Protein AF-A0A068U0G3-F1 (afdb_monomer)

Sequence (121 aa):
MDTRLLFLISCFIARLSFSLSASGELNSFESVPDLEKSMYTIVDGYPCVRLLNLSGEIGCSNPGHGKVAAPVVKFKNVNQLVEPSAILVSLDELDSLLARHVFDDSIYPFQKNNRVTLPFD

Radius of gyration: 26.25 Å; Cα contacts (8 Å, |Δi|>4): 48; chains: 1; bounding box: 49×40×80 Å

Secondary structure (DSSP, 8-state):
--HHHHHHHHHHHHHHHHHHTT--------SHHHHHHHH-----------EEETTEEES---STTSPP---EEEGGGGGG--S--EEE--GGGHHHHHHHHTT-TTS----S-S----S--

InterPro domains:
  IPR008710 Nicastrin [PTHR21092] (14-97)
  IPR041084 Nicastrin, small lobe [PF18266] (47-97)

Structure (mmCIF, N/CA/C/O backbone):
data_AF-A0A068U0G3-F1
#
_entry.id   AF-A0A068U0G3-F1
#
loop_
_atom_site.group_PDB
_atom_site.id
_atom_site.type_symbol
_atom_site.label_atom_id
_atom_site.label_alt_id
_atom_site.label_comp_id
_atom_site.label_asym_id
_atom_site.label_entity_id
_atom_site.label_seq_id
_atom_site.pdbx_PDB_ins_code
_atom_site.Cartn_x
_atom_site.Cartn_y
_atom_site.Cartn_z
_atom_site.occupancy
_atom_site.B_iso_or_equiv
_atom_site.auth_seq_id
_atom_site.auth_comp_id
_atom_site.auth_asym_id
_atom_site.auth_atom_id
_atom_site.pdbx_PDB_model_num
ATOM 1 N N . MET A 1 1 ? -24.474 22.869 53.132 1.00 57.50 1 MET A N 1
ATOM 2 C CA . MET A 1 1 ? -23.824 22.325 51.920 1.00 57.50 1 MET A CA 1
ATOM 3 C C . MET A 1 1 ? -23.296 23.493 51.118 1.00 57.50 1 MET A C 1
ATOM 5 O O . MET A 1 1 ? -24.087 24.330 50.702 1.00 57.50 1 MET A O 1
ATOM 9 N N . ASP A 1 2 ? -21.975 23.596 50.987 1.00 82.44 2 ASP A N 1
ATOM 10 C CA . ASP A 1 2 ? -21.318 24.748 50.371 1.00 82.44 2 ASP A CA 1
ATOM 11 C C . ASP A 1 2 ? -21.609 24.820 48.869 1.00 82.44 2 ASP A C 1
ATOM 13 O O . ASP A 1 2 ? -21.423 23.851 48.133 1.00 82.44 2 ASP A O 1
ATOM 17 N N . THR A 1 3 ? -22.030 25.987 48.386 1.00 79.94 3 THR A N 1
ATOM 18 C CA . THR A 1 3 ? -22.330 26.246 46.964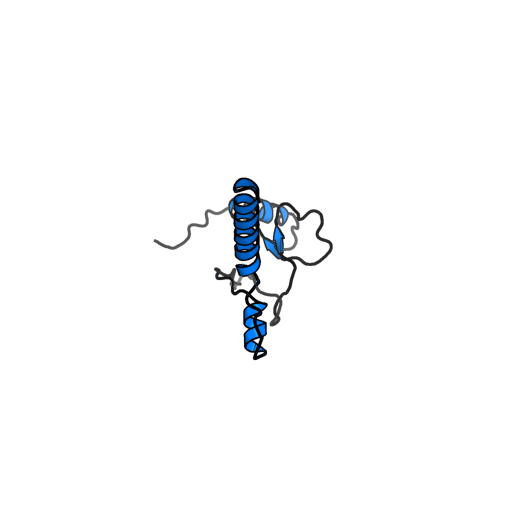 1.00 79.94 3 THR A CA 1
ATOM 19 C C . THR A 1 3 ? -21.149 25.943 46.039 1.00 79.94 3 THR A C 1
ATOM 21 O O . THR A 1 3 ? -21.341 25.539 44.894 1.00 79.94 3 THR A O 1
ATOM 24 N N . ARG A 1 4 ? -19.917 26.053 46.551 1.00 82.81 4 ARG A N 1
ATOM 25 C CA . ARG A 1 4 ? -18.689 25.664 45.841 1.00 82.81 4 ARG A CA 1
ATOM 26 C C . ARG A 1 4 ? -18.598 24.157 45.602 1.00 82.81 4 ARG A C 1
ATOM 28 O O . ARG A 1 4 ? -18.184 23.741 44.525 1.00 82.81 4 ARG A O 1
ATOM 35 N N . LEU A 1 5 ? -19.020 23.347 46.574 1.00 83.62 5 LEU A N 1
ATOM 36 C CA . LEU A 1 5 ? -19.030 21.891 46.452 1.00 83.62 5 LEU A CA 1
ATOM 37 C C . LEU A 1 5 ? -20.066 21.444 45.410 1.00 83.62 5 LEU A C 1
ATOM 39 O O . LEU A 1 5 ? -19.767 20.602 44.569 1.00 83.62 5 LEU A O 1
ATOM 43 N N . LEU A 1 6 ? -21.248 22.070 45.409 1.00 84.12 6 LEU A N 1
ATOM 44 C CA . LEU A 1 6 ? -22.298 21.800 44.418 1.00 84.12 6 LEU A CA 1
ATOM 45 C C . LEU A 1 6 ? -21.846 22.127 42.986 1.00 84.12 6 LEU A C 1
ATOM 47 O O . LEU A 1 6 ? -22.118 21.357 42.065 1.00 84.12 6 LEU A O 1
ATOM 51 N N . PHE A 1 7 ? -21.110 23.226 42.797 1.00 85.44 7 PHE A N 1
ATOM 52 C CA . PHE A 1 7 ? -20.588 23.612 41.485 1.00 85.44 7 PHE A CA 1
ATOM 53 C C . PHE A 1 7 ? -19.540 22.619 40.958 1.00 85.44 7 PHE A C 1
ATOM 55 O O . PHE A 1 7 ? -19.584 22.227 39.794 1.00 85.44 7 PHE A O 1
ATOM 62 N N . LEU A 1 8 ? -18.635 22.150 41.825 1.00 86.31 8 LEU A N 1
ATOM 63 C CA . LEU A 1 8 ? -17.623 21.156 41.455 1.00 86.31 8 LEU A CA 1
ATOM 64 C C . LEU A 1 8 ? -18.245 19.808 41.076 1.00 86.31 8 LEU A C 1
ATOM 66 O O . LEU A 1 8 ? -17.841 19.219 40.076 1.00 86.31 8 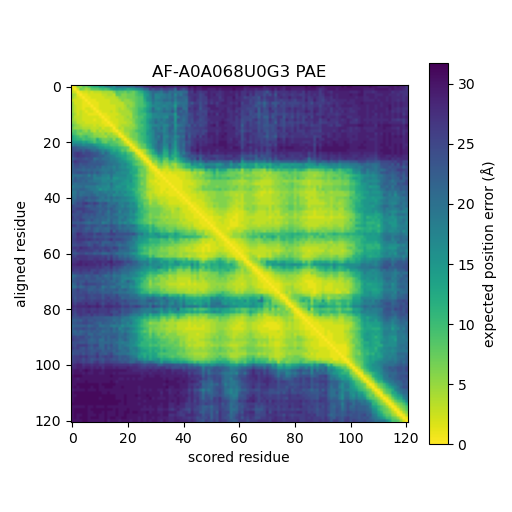LEU A O 1
ATOM 70 N N . ILE A 1 9 ? -19.254 19.353 41.826 1.00 87.94 9 ILE A N 1
ATOM 71 C CA . ILE A 1 9 ? -19.977 18.107 41.533 1.00 87.94 9 ILE A CA 1
ATOM 72 C C . ILE A 1 9 ? -20.697 18.209 40.182 1.00 87.94 9 ILE A C 1
ATOM 74 O O . ILE A 1 9 ? -20.586 17.300 39.363 1.00 87.94 9 ILE A O 1
ATOM 78 N N . SER A 1 10 ? -21.366 19.334 39.909 1.00 84.06 10 SER A N 1
ATOM 79 C CA . SER A 1 10 ? -22.040 19.578 38.626 1.00 84.06 10 SER A CA 1
ATOM 80 C C . SER A 1 10 ? -21.066 19.522 37.440 1.00 84.06 10 SER A C 1
ATOM 82 O O . SER A 1 10 ? -21.309 18.811 36.464 1.00 84.06 10 SER A O 1
ATOM 84 N N . CYS A 1 11 ? -19.907 20.181 37.555 1.00 83.19 11 CYS A N 1
ATOM 85 C CA . CYS A 1 11 ? -18.858 20.116 36.536 1.00 83.19 11 CYS A CA 1
ATOM 86 C C . CYS A 1 11 ? -18.335 18.689 36.334 1.00 83.19 11 CYS A C 1
ATOM 88 O O . CYS A 1 11 ? -18.123 18.266 35.198 1.00 83.19 11 CYS A O 1
ATOM 90 N N . PHE A 1 12 ? -18.142 17.932 37.415 1.00 82.25 12 PHE A N 1
ATOM 91 C CA . PHE A 1 12 ? -17.652 16.557 37.338 1.00 82.25 12 PHE A CA 1
ATOM 92 C C . PHE A 1 12 ? -18.654 15.637 36.626 1.00 82.25 12 PHE A C 1
ATOM 94 O O . PHE A 1 12 ? -18.268 14.872 35.745 1.00 82.25 12 PHE A O 1
ATOM 101 N N . ILE A 1 13 ? -19.949 15.774 36.932 1.00 83.88 13 ILE A N 1
ATOM 102 C CA . ILE A 1 13 ? -21.031 15.018 36.285 1.00 83.88 13 ILE A CA 1
ATOM 103 C C . ILE A 1 13 ? -21.139 15.383 34.802 1.00 83.88 13 ILE A C 1
ATOM 105 O O . ILE A 1 13 ? -21.260 14.490 33.965 1.00 83.88 13 ILE A O 1
ATOM 109 N N . ALA A 1 14 ? -21.042 16.665 34.445 1.00 80.06 14 ALA A N 1
ATOM 110 C CA . ALA A 1 14 ? -21.095 17.101 33.050 1.00 80.06 14 ALA A CA 1
ATOM 111 C C . ALA A 1 14 ? -19.919 16.546 32.226 1.00 80.06 14 ALA A C 1
ATOM 113 O O . ALA A 1 14 ? -20.102 16.087 31.099 1.00 80.06 14 ALA A O 1
ATOM 114 N N . ARG A 1 15 ? -18.711 16.520 32.805 1.00 78.12 15 ARG A N 1
ATOM 115 C CA . ARG A 1 15 ? -17.509 15.952 32.168 1.00 78.12 15 ARG A CA 1
ATOM 116 C C . ARG A 1 15 ? -17.597 14.434 32.026 1.00 78.12 15 ARG A C 1
ATOM 118 O O . ARG A 1 15 ? -17.182 13.900 30.997 1.00 78.12 15 ARG A O 1
ATOM 125 N N . LEU A 1 16 ? -18.166 13.757 33.022 1.00 71.44 16 LEU A N 1
ATOM 126 C CA . LEU A 1 16 ? -18.395 12.315 32.979 1.00 71.44 16 LEU A CA 1
ATOM 127 C C . LEU A 1 16 ? -19.453 11.952 31.928 1.00 71.44 16 LEU A C 1
ATOM 129 O O . LEU A 1 16 ? -19.248 11.025 31.155 1.00 71.44 16 LEU A O 1
ATOM 133 N N . SER A 1 17 ? -20.527 12.738 31.836 1.00 69.06 17 SER A N 1
ATOM 134 C CA . SER A 1 17 ? -21.611 12.551 30.862 1.00 69.06 17 SER A CA 1
ATOM 135 C C . SER A 1 17 ? -21.123 12.757 29.426 1.00 69.06 17 SER A C 1
ATOM 137 O O . SER A 1 17 ? -21.410 11.942 28.558 1.00 69.06 17 SER A O 1
ATOM 139 N N . PHE A 1 18 ? -20.310 13.792 29.183 1.00 62.53 18 PHE A N 1
ATOM 140 C CA . PHE A 1 18 ? -19.707 14.034 27.869 1.00 62.53 18 PHE A CA 1
ATOM 141 C C . PHE A 1 18 ? -18.725 12.926 27.459 1.00 62.53 18 PHE A C 1
ATOM 143 O O . PHE A 1 18 ? -18.689 12.528 26.299 1.00 62.53 18 PHE A O 1
ATOM 150 N N . SER A 1 19 ? -17.964 12.386 28.417 1.00 62.50 19 SER A N 1
ATOM 151 C CA . SER A 1 19 ? -17.047 11.266 28.162 1.00 62.50 19 SER A CA 1
ATOM 152 C C . SER A 1 19 ? -17.794 9.951 27.907 1.00 62.50 19 SER A C 1
ATOM 154 O O . SER A 1 19 ? -17.308 9.113 27.155 1.00 62.50 19 SER A O 1
ATOM 156 N N . LEU A 1 20 ? -18.983 9.776 28.498 1.00 57.12 20 LEU A N 1
ATOM 157 C CA . LEU A 1 20 ? -19.812 8.581 28.328 1.00 57.12 20 LEU A CA 1
ATOM 158 C C . LEU A 1 20 ? -20.699 8.639 27.073 1.00 57.12 20 LEU A C 1
ATOM 160 O O . LEU A 1 20 ? -21.016 7.598 26.514 1.00 57.12 20 LEU A O 1
ATOM 164 N N . SER A 1 21 ? -21.049 9.828 26.571 1.00 55.91 21 SER A N 1
ATOM 165 C CA . SER A 1 21 ? -21.707 9.986 25.261 1.00 55.91 21 SER A CA 1
ATOM 166 C C . SER A 1 21 ? -20.800 9.635 24.077 1.00 55.91 21 SER A C 1
ATOM 168 O O . SER A 1 21 ? -21.304 9.400 22.986 1.00 55.91 21 SER A O 1
ATOM 170 N N . ALA A 1 22 ? -19.486 9.536 24.293 1.00 53.56 22 ALA A N 1
ATOM 171 C CA . ALA A 1 22 ? -18.543 8.926 23.354 1.00 53.56 22 ALA A CA 1
ATOM 172 C C . ALA A 1 22 ? -18.440 7.393 23.533 1.00 53.56 22 ALA A C 1
ATOM 174 O O . ALA A 1 22 ? -17.478 6.774 23.078 1.00 53.56 22 ALA A O 1
ATOM 175 N N . SER A 1 23 ? -19.406 6.770 24.220 1.00 52.19 23 SER A N 1
ATOM 176 C CA . SER A 1 23 ? -19.591 5.320 24.226 1.00 52.19 23 SER A CA 1
ATOM 177 C C . SER A 1 23 ? -20.004 4.898 22.824 1.00 52.19 23 SER A C 1
ATOM 179 O O . SER A 1 23 ? -21.115 5.192 22.389 1.00 52.19 23 SER A O 1
ATOM 181 N N . GLY A 1 24 ? -19.062 4.251 22.142 1.00 52.84 24 GLY A N 1
ATOM 182 C CA . GLY A 1 24 ? -19.128 3.850 20.748 1.00 52.84 24 GLY A CA 1
ATOM 183 C C . GLY A 1 24 ? -20.461 3.249 20.335 1.00 52.84 24 GLY A C 1
ATOM 184 O O . GLY A 1 24 ? -21.106 2.518 21.088 1.00 52.84 24 GLY A O 1
ATOM 185 N N . GLU A 1 25 ? -20.830 3.557 19.098 1.00 55.41 25 GLU A N 1
ATOM 186 C CA . GLU A 1 25 ? -21.832 2.823 18.350 1.00 55.41 25 GLU A CA 1
ATOM 187 C C . GLU A 1 25 ? -21.483 1.336 18.454 1.00 55.41 25 GLU A C 1
ATOM 189 O O . GLU A 1 25 ? -20.496 0.858 17.888 1.00 55.41 25 GLU A O 1
ATOM 194 N N . LEU A 1 26 ? -22.228 0.618 19.297 1.00 57.81 26 LEU A N 1
ATOM 195 C CA . LEU A 1 26 ? -22.192 -0.831 19.334 1.00 57.81 26 LEU A CA 1
ATOM 196 C C . LEU A 1 26 ? -22.804 -1.257 18.008 1.00 57.81 26 LEU A C 1
ATOM 198 O O . LEU A 1 26 ? -24.019 -1.416 17.909 1.00 57.81 26 LEU A O 1
ATOM 202 N N . ASN A 1 27 ? -21.963 -1.347 16.979 1.00 62.69 27 ASN A N 1
ATOM 203 C CA . ASN A 1 27 ? -22.333 -1.856 15.673 1.00 62.69 27 ASN A CA 1
ATOM 204 C C . ASN A 1 27 ? -22.784 -3.304 15.880 1.00 62.69 27 ASN A C 1
ATOM 206 O O . ASN A 1 27 ? -21.982 -4.235 15.893 1.00 62.69 27 ASN A O 1
ATOM 210 N N . SER A 1 28 ? -24.077 -3.480 16.136 1.00 68.56 28 SER A N 1
ATOM 211 C CA . SER A 1 28 ? -24.748 -4.763 16.057 1.00 68.56 28 SER A CA 1
ATOM 212 C C . SER A 1 28 ? -24.626 -5.201 14.606 1.00 68.56 28 SER A C 1
ATOM 214 O O . SER A 1 28 ? -25.361 -4.716 13.750 1.00 68.56 28 SER A O 1
ATOM 216 N N . PHE A 1 29 ? -23.653 -6.060 14.314 1.00 80.75 29 PHE A N 1
ATOM 217 C CA . PHE A 1 29 ? -23.504 -6.630 12.984 1.00 80.75 29 PHE A CA 1
ATOM 218 C C . PHE A 1 29 ? -24.681 -7.571 12.737 1.00 80.75 29 PHE A C 1
ATOM 220 O O . PHE A 1 29 ? -24.739 -8.667 13.292 1.00 80.75 29 PHE A O 1
ATOM 227 N N . GLU A 1 30 ? -25.645 -7.115 11.943 1.00 84.94 30 GLU A N 1
ATOM 228 C CA . GLU A 1 30 ? -26.841 -7.885 11.596 1.00 84.94 30 GLU A CA 1
ATOM 229 C C . GLU A 1 30 ? -26.523 -8.944 10.528 1.00 84.94 30 GLU A C 1
ATOM 231 O O . GLU A 1 30 ? -27.186 -9.979 10.442 1.00 84.94 30 GLU A O 1
ATOM 236 N N . SER A 1 31 ? -25.459 -8.727 9.747 1.00 88.62 31 SER A N 1
ATOM 237 C CA . SER A 1 31 ? -25.053 -9.617 8.668 1.00 88.62 31 SER A CA 1
ATOM 238 C C . SER A 1 31 ? -23.532 -9.662 8.440 1.00 88.62 31 SER A C 1
ATOM 240 O O . SER A 1 31 ? -22.773 -8.795 8.878 1.00 88.62 31 SER A O 1
ATOM 242 N N . VAL A 1 32 ? -23.067 -10.690 7.718 1.00 92.88 32 VAL A N 1
ATOM 243 C CA . VAL A 1 32 ? -21.658 -10.811 7.287 1.00 92.88 32 VAL A CA 1
ATOM 244 C C . VAL A 1 32 ? -21.208 -9.621 6.416 1.00 92.88 32 VAL A C 1
ATOM 246 O O . VAL A 1 32 ? -20.109 -9.122 6.655 1.00 92.88 32 VAL A O 1
ATOM 249 N N . PRO A 1 33 ? -22.019 -9.112 5.464 1.00 89.69 33 PRO A N 1
ATOM 250 C CA . PRO A 1 33 ? -21.705 -7.876 4.745 1.00 89.69 33 PRO A CA 1
ATOM 251 C C . PRO A 1 33 ? -21.450 -6.660 5.647 1.00 89.69 33 PRO A C 1
ATOM 253 O O . PRO A 1 33 ? -20.541 -5.876 5.371 1.00 89.69 33 PRO A O 1
ATOM 256 N N . ASP A 1 34 ? -22.202 -6.510 6.742 1.00 90.44 34 ASP A N 1
ATOM 257 C CA . ASP A 1 34 ? -22.006 -5.390 7.675 1.00 90.44 34 ASP A CA 1
ATOM 258 C C . ASP A 1 34 ? -20.671 -5.510 8.416 1.00 90.44 34 ASP A C 1
ATOM 260 O O . ASP A 1 34 ? -19.958 -4.521 8.607 1.00 90.44 34 ASP A O 1
ATOM 264 N N . LEU A 1 35 ? -20.288 -6.741 8.769 1.00 90.81 35 LEU A N 1
ATOM 265 C CA . LEU A 1 35 ? -18.982 -7.024 9.349 1.00 90.81 35 LEU A CA 1
ATOM 266 C C . LEU A 1 35 ? -17.851 -6.736 8.350 1.00 90.81 35 LEU A C 1
ATOM 268 O O . LEU A 1 35 ? -16.883 -6.071 8.718 1.00 90.81 35 LEU A O 1
ATOM 272 N N . GLU A 1 36 ? -17.969 -7.173 7.091 1.00 90.56 36 GLU A N 1
ATOM 273 C CA . GLU A 1 36 ? -16.965 -6.910 6.046 1.00 90.56 36 GLU A CA 1
ATOM 274 C C . GLU A 1 36 ? -16.735 -5.406 5.869 1.00 90.56 36 GLU A C 1
ATOM 276 O O . GLU A 1 36 ? -15.592 -4.943 5.877 1.00 90.56 36 GLU A O 1
ATOM 281 N N . LYS A 1 37 ? -17.820 -4.630 5.811 1.00 89.19 37 LYS A N 1
ATOM 282 C CA . LYS A 1 37 ? -17.767 -3.171 5.693 1.00 89.19 37 LYS A CA 1
ATOM 283 C C . LYS A 1 37 ? -17.101 -2.490 6.893 1.00 89.19 37 LYS A C 1
ATOM 285 O O . LYS A 1 37 ? -16.537 -1.412 6.739 1.00 89.19 37 LYS A O 1
ATOM 290 N N . SER A 1 38 ? -17.165 -3.094 8.079 1.00 90.62 38 SER A N 1
ATOM 291 C CA . SER A 1 38 ? -16.493 -2.567 9.273 1.00 90.62 38 SER A CA 1
ATOM 292 C C . SER A 1 38 ? -15.013 -2.954 9.361 1.00 90.62 38 SER A C 1
ATOM 294 O O . SER A 1 38 ? -14.217 -2.198 9.914 1.00 90.62 38 SER A O 1
ATOM 296 N N . MET A 1 39 ? -14.637 -4.118 8.818 1.00 91.56 39 MET A N 1
ATOM 297 C CA . MET A 1 39 ? -13.263 -4.626 8.870 1.00 91.56 39 MET A CA 1
ATOM 298 C C . MET A 1 39 ? -12.365 -4.042 7.780 1.00 91.56 39 MET A C 1
ATOM 300 O O . MET A 1 39 ? -11.159 -3.909 7.993 1.00 91.56 39 MET A O 1
ATOM 304 N N . TYR A 1 40 ? -12.924 -3.711 6.615 1.00 90.81 40 TYR A N 1
ATOM 305 C CA . TYR A 1 40 ? -12.153 -3.243 5.470 1.00 90.81 40 TYR A CA 1
ATOM 306 C C . TYR A 1 40 ? -12.512 -1.812 5.103 1.00 90.81 40 TYR A C 1
ATOM 308 O O . TYR A 1 40 ? -13.678 -1.452 4.974 1.00 90.81 40 TYR A O 1
ATOM 316 N N . THR A 1 41 ? -11.479 -1.010 4.861 1.00 90.81 41 THR A N 1
ATOM 317 C CA . THR A 1 41 ? -11.625 0.305 4.242 1.00 90.81 41 THR A CA 1
ATOM 318 C C . THR A 1 41 ? -11.167 0.237 2.791 1.00 90.81 41 THR A C 1
ATOM 320 O O . THR A 1 41 ? -10.144 -0.382 2.484 1.00 90.81 41 THR A O 1
ATOM 323 N N . ILE A 1 42 ? -11.937 0.849 1.895 1.00 89.88 42 ILE A N 1
ATOM 324 C CA . ILE A 1 42 ? -11.562 0.978 0.488 1.00 89.88 42 ILE A CA 1
ATOM 325 C C . ILE A 1 42 ? -10.617 2.170 0.382 1.00 89.88 42 ILE A C 1
ATOM 327 O O . ILE A 1 42 ? -10.933 3.267 0.840 1.00 89.88 42 ILE A O 1
ATOM 331 N N . VAL A 1 43 ? -9.448 1.938 -0.208 1.00 89.50 43 VAL A N 1
ATOM 332 C CA . VAL A 1 43 ? -8.469 2.986 -0.486 1.00 89.50 43 VAL A CA 1
ATOM 333 C C . VAL A 1 43 ? -8.490 3.260 -1.979 1.00 89.50 43 VAL A C 1
ATOM 335 O O . VAL A 1 43 ? -8.137 2.390 -2.775 1.00 89.50 43 VAL A O 1
ATOM 338 N N . ASP A 1 44 ? -8.892 4.472 -2.344 1.00 92.94 44 ASP A N 1
ATOM 339 C CA . ASP A 1 44 ? -8.825 4.934 -3.724 1.00 92.94 44 ASP A CA 1
ATOM 340 C C . ASP A 1 44 ? -7.372 5.223 -4.117 1.00 92.94 44 ASP A C 1
ATOM 342 O O . ASP A 1 44 ? -6.592 5.786 -3.344 1.00 92.94 44 ASP A O 1
ATOM 346 N N . GLY A 1 45 ? -6.993 4.848 -5.336 1.00 88.56 45 GLY A N 1
ATOM 347 C CA . GLY A 1 45 ? -5.635 5.053 -5.820 1.00 88.56 45 GLY A CA 1
ATOM 348 C C . GLY A 1 45 ? -5.467 4.733 -7.297 1.00 88.56 45 GLY A C 1
ATOM 349 O O . GLY A 1 45 ? -6.350 4.173 -7.944 1.00 88.56 45 GLY A O 1
ATOM 350 N N . TYR A 1 46 ? -4.295 5.086 -7.819 1.00 92.50 46 TYR A N 1
ATOM 351 C CA . TYR A 1 46 ? -3.901 4.807 -9.196 1.00 92.50 46 TYR A CA 1
ATOM 352 C C . TYR A 1 46 ? -2.943 3.612 -9.208 1.00 92.50 46 TYR A C 1
ATOM 354 O O . TYR A 1 46 ? -1.838 3.721 -8.668 1.00 92.50 46 TYR A O 1
ATOM 362 N N . PRO A 1 47 ? -3.344 2.458 -9.767 1.00 89.25 47 PRO A N 1
ATOM 363 C CA . PRO A 1 47 ? -2.516 1.263 -9.723 1.00 89.25 47 PRO A CA 1
ATOM 364 C C . PRO A 1 47 ? -1.310 1.381 -10.659 1.00 89.25 47 PRO A C 1
ATOM 366 O O . PRO A 1 47 ? -1.410 1.894 -11.774 1.00 89.25 47 PRO A O 1
ATOM 369 N N . CYS A 1 48 ? -0.179 0.814 -10.238 1.00 88.88 48 CYS A N 1
ATOM 370 C CA . CYS A 1 48 ? 0.894 0.464 -11.163 1.00 88.88 48 CYS A CA 1
ATOM 371 C C . CYS A 1 48 ? 0.444 -0.745 -11.995 1.00 88.88 48 CYS A C 1
ATOM 373 O O . CYS A 1 48 ? 0.044 -1.765 -11.431 1.00 88.88 48 CYS A O 1
ATOM 375 N N . VAL A 1 49 ? 0.506 -0.634 -13.321 1.00 90.81 49 VAL A N 1
ATOM 376 C CA . VAL A 1 49 ? 0.048 -1.675 -14.254 1.00 90.81 49 VAL A CA 1
ATOM 377 C C . VAL A 1 49 ? 1.216 -2.301 -15.007 1.00 90.81 49 VAL A C 1
ATOM 379 O O . VAL A 1 49 ? 2.223 -1.640 -15.261 1.00 90.81 49 VAL A O 1
ATOM 382 N N . ARG A 1 50 ? 1.077 -3.578 -15.375 1.00 88.25 50 ARG A N 1
ATOM 383 C CA . ARG A 1 50 ? 2.039 -4.303 -16.209 1.00 88.25 50 ARG A CA 1
ATOM 384 C C . ARG A 1 50 ? 1.752 -4.031 -17.678 1.00 88.25 50 ARG A C 1
ATOM 386 O O . ARG A 1 50 ? 0.645 -4.267 -18.155 1.00 88.25 50 ARG A O 1
ATOM 393 N N . LEU A 1 51 ? 2.769 -3.565 -18.384 1.00 89.25 51 LEU A N 1
ATOM 394 C CA . LEU A 1 51 ? 2.776 -3.314 -19.817 1.00 89.25 51 LEU A CA 1
ATOM 395 C C . LEU A 1 51 ? 3.697 -4.323 -20.503 1.00 89.25 51 LEU A C 1
ATOM 397 O O . LEU A 1 51 ? 4.743 -4.688 -19.966 1.00 89.25 51 LEU A O 1
ATOM 401 N N . LEU A 1 52 ? 3.303 -4.760 -21.696 1.00 90.75 52 LEU A N 1
ATOM 402 C CA . LEU A 1 52 ? 4.048 -5.723 -22.502 1.00 90.75 52 LEU A CA 1
ATOM 403 C C . LEU A 1 52 ? 4.564 -5.047 -23.768 1.00 90.75 52 LEU A C 1
ATOM 405 O O . LEU A 1 52 ? 3.838 -4.312 -24.437 1.00 90.75 52 LEU A O 1
ATOM 409 N N . ASN A 1 53 ? 5.814 -5.331 -24.107 1.00 87.81 53 ASN A N 1
ATOM 410 C CA . ASN A 1 53 ? 6.450 -4.945 -25.356 1.00 87.81 53 ASN A CA 1
ATOM 411 C C . ASN A 1 53 ? 7.197 -6.160 -25.942 1.00 87.81 53 ASN A C 1
ATOM 413 O O . ASN A 1 53 ? 7.450 -7.143 -25.249 1.00 87.81 53 ASN A O 1
ATOM 417 N N . LEU A 1 54 ? 7.593 -6.093 -27.216 1.00 91.88 54 LEU A N 1
ATOM 418 C CA . LEU A 1 54 ? 8.380 -7.125 -27.904 1.00 91.88 54 LEU A CA 1
ATOM 419 C C . LEU A 1 54 ? 9.707 -7.433 -27.193 1.00 91.88 54 LEU A C 1
ATOM 421 O O . LEU A 1 54 ? 10.220 -8.542 -27.301 1.00 91.88 54 LEU A O 1
ATOM 425 N N . SER A 1 55 ? 10.247 -6.456 -26.462 1.00 88.81 55 SER A N 1
ATOM 426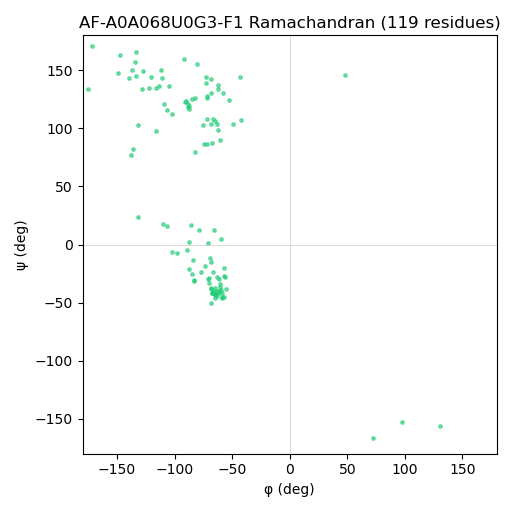 C CA . SER A 1 55 ? 11.490 -6.589 -25.694 1.00 88.81 55 SER A CA 1
ATOM 42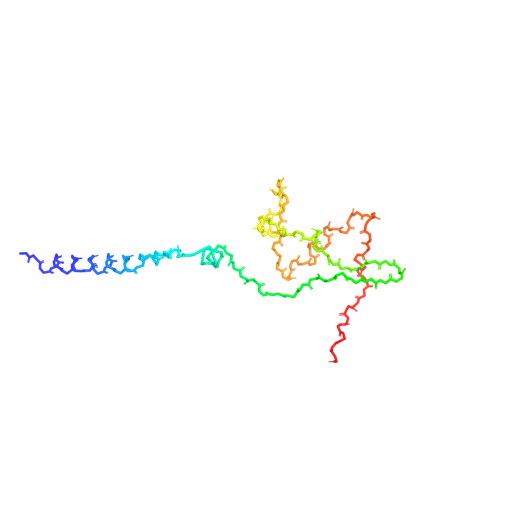7 C C . SER A 1 55 ? 11.291 -7.099 -24.264 1.00 88.81 55 SER A C 1
ATOM 429 O O . SER A 1 55 ? 12.279 -7.287 -23.560 1.00 88.81 55 SER A O 1
ATOM 431 N N . GLY A 1 56 ? 10.048 -7.290 -23.811 1.00 88.06 56 GLY A N 1
ATOM 432 C CA . GLY A 1 56 ? 9.744 -7.730 -22.452 1.00 88.06 56 GLY A CA 1
ATOM 433 C C . GLY A 1 56 ? 8.686 -6.880 -21.756 1.00 88.06 56 GLY A C 1
ATOM 434 O O . GLY A 1 56 ? 7.844 -6.244 -22.389 1.00 88.06 56 GLY A O 1
ATOM 435 N N . GLU A 1 57 ? 8.715 -6.897 -20.429 1.00 87.81 57 GLU A N 1
ATOM 436 C CA . GLU A 1 57 ? 7.622 -6.424 -19.580 1.00 87.81 57 GLU A CA 1
ATOM 437 C C . GLU A 1 57 ? 8.076 -5.286 -18.673 1.00 87.81 57 GLU A C 1
ATOM 439 O O . GLU A 1 57 ? 9.213 -5.266 -18.206 1.00 87.81 57 GLU A O 1
ATOM 444 N N . ILE A 1 58 ? 7.181 -4.330 -18.426 1.00 86.31 58 ILE A N 1
ATOM 445 C CA . ILE A 1 58 ? 7.449 -3.140 -17.615 1.00 86.31 58 ILE A CA 1
ATOM 446 C C . ILE A 1 58 ? 6.286 -2.936 -16.642 1.00 86.31 58 ILE A C 1
ATOM 448 O O . ILE A 1 58 ? 5.134 -3.178 -16.994 1.00 86.31 58 ILE A O 1
ATOM 452 N N . GLY A 1 59 ? 6.564 -2.453 -15.432 1.00 88.12 59 GLY A N 1
ATOM 453 C CA . GLY A 1 59 ? 5.543 -2.093 -14.447 1.00 88.12 59 GLY A CA 1
ATOM 454 C C . GLY A 1 59 ? 5.276 -3.188 -13.416 1.00 88.12 59 GLY A C 1
ATOM 455 O O . GLY A 1 59 ? 6.170 -3.965 -13.090 1.00 88.12 59 GLY A O 1
ATOM 456 N N . CYS A 1 60 ? 4.059 -3.217 -12.865 1.00 87.19 60 CYS A N 1
ATOM 457 C CA . CYS A 1 60 ? 3.727 -4.036 -11.696 1.00 87.19 60 CYS A CA 1
ATOM 458 C C . CYS A 1 60 ? 2.504 -4.922 -11.935 1.00 87.19 60 CYS A C 1
ATOM 460 O O . CYS A 1 60 ? 1.563 -4.555 -12.636 1.00 87.19 60 CYS A O 1
ATOM 462 N N . SER A 1 61 ? 2.487 -6.079 -11.280 1.00 85.31 61 SER A N 1
ATOM 463 C CA . SER A 1 61 ? 1.323 -6.959 -11.228 1.00 85.31 61 SER A CA 1
ATOM 464 C C . SER A 1 61 ? 1.166 -7.538 -9.833 1.00 85.31 61 SER A C 1
ATOM 466 O O . SER A 1 61 ? 2.158 -7.886 -9.193 1.00 85.31 61 SER A O 1
ATOM 468 N N . ASN A 1 62 ? -0.078 -7.688 -9.386 1.00 84.69 62 ASN A N 1
ATOM 469 C CA . ASN A 1 62 ? -0.374 -8.437 -8.174 1.00 84.69 62 ASN A CA 1
ATOM 470 C C . ASN A 1 62 ? 0.069 -9.905 -8.361 1.00 84.69 62 ASN A C 1
ATOM 472 O O . ASN A 1 62 ? -0.214 -10.479 -9.419 1.00 84.69 62 ASN A O 1
ATOM 476 N N . PRO A 1 63 ? 0.772 -10.524 -7.398 1.00 79.12 63 PRO A N 1
ATOM 477 C CA . PRO A 1 63 ? 1.154 -11.926 -7.507 1.00 79.12 63 PRO A CA 1
ATOM 478 C C . PRO A 1 63 ? -0.092 -12.828 -7.505 1.00 79.12 63 PRO A C 1
ATOM 480 O O . PRO A 1 63 ? -0.730 -13.055 -6.479 1.00 79.12 63 PRO A O 1
ATOM 483 N N . GLY A 1 64 ? -0.426 -13.360 -8.682 1.00 75.88 64 GLY A N 1
ATOM 484 C CA . GLY A 1 64 ? -1.537 -14.291 -8.887 1.00 75.88 64 GLY A CA 1
ATOM 485 C C . GLY A 1 64 ? -2.933 -13.659 -8.802 1.00 75.88 64 GLY A C 1
ATOM 486 O O . GLY A 1 64 ? -3.111 -12.444 -8.838 1.00 75.88 64 GLY A O 1
ATOM 487 N N . HIS A 1 65 ? -3.949 -14.522 -8.698 1.00 66.88 65 HIS A N 1
ATOM 488 C CA . HIS A 1 65 ? -5.366 -14.132 -8.620 1.00 66.88 65 HIS A CA 1
ATOM 489 C C . HIS A 1 65 ? -5.853 -13.848 -7.183 1.00 66.88 65 HIS A C 1
ATOM 491 O O . HIS A 1 65 ? -7.039 -13.601 -6.974 1.00 66.88 65 HIS A O 1
ATOM 497 N N . GLY A 1 66 ? -4.968 -13.929 -6.183 1.00 71.88 66 GLY A N 1
ATOM 498 C CA . GLY A 1 66 ? -5.313 -13.809 -4.764 1.00 71.88 66 GLY A CA 1
ATOM 499 C C . GLY A 1 66 ? -5.219 -12.382 -4.220 1.00 71.88 66 GLY A C 1
ATOM 500 O O . GLY A 1 66 ? -4.513 -11.534 -4.762 1.00 71.88 66 GLY A O 1
ATOM 501 N N . LYS A 1 67 ? -5.906 -12.118 -3.102 1.00 71.75 67 LYS A N 1
ATOM 502 C CA . LYS A 1 67 ? -5.698 -10.895 -2.312 1.00 71.75 67 LYS A CA 1
ATOM 503 C C . LYS A 1 67 ? -4.346 -10.998 -1.598 1.00 71.75 67 LYS A C 1
ATOM 505 O O . LYS A 1 67 ? -4.103 -11.983 -0.904 1.00 71.75 67 LYS A O 1
ATOM 510 N N . VAL A 1 68 ? -3.487 -9.990 -1.742 1.00 79.44 68 VAL A N 1
ATOM 511 C CA . VAL A 1 68 ? -2.248 -9.893 -0.956 1.00 79.44 68 VAL A CA 1
ATOM 512 C C . VAL A 1 68 ? -2.566 -9.174 0.347 1.00 79.44 68 VAL A C 1
ATOM 514 O O . VAL A 1 68 ? -2.977 -8.016 0.337 1.00 79.44 68 VAL A O 1
ATOM 517 N N . ALA A 1 69 ? -2.393 -9.874 1.465 1.00 84.62 69 ALA A N 1
ATOM 518 C CA . ALA A 1 69 ? -2.525 -9.312 2.802 1.00 84.62 69 ALA A CA 1
ATOM 519 C C . ALA A 1 69 ? -1.136 -9.223 3.433 1.00 84.62 69 ALA A C 1
ATOM 521 O O . ALA A 1 69 ? -0.448 -10.234 3.560 1.00 84.62 69 ALA A O 1
ATOM 522 N N . ALA A 1 70 ? -0.726 -8.014 3.802 1.00 88.00 70 ALA A N 1
ATOM 523 C CA . ALA A 1 70 ? 0.560 -7.767 4.435 1.00 88.00 70 ALA A CA 1
ATOM 524 C C . ALA A 1 70 ? 0.459 -6.568 5.393 1.00 88.00 70 ALA A C 1
ATOM 526 O O . ALA A 1 70 ? -0.307 -5.636 5.121 1.00 88.00 70 ALA A O 1
ATOM 527 N N . PRO A 1 71 ? 1.218 -6.559 6.501 1.00 89.25 71 PRO A N 1
ATOM 528 C CA . PRO A 1 71 ? 1.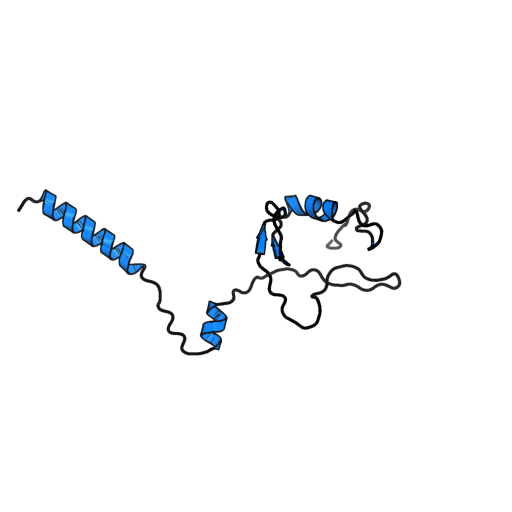283 -5.410 7.396 1.00 89.25 71 PRO A CA 1
ATOM 529 C C . PRO A 1 71 ? 1.857 -4.186 6.671 1.00 89.25 71 PRO A C 1
ATOM 531 O O . PRO A 1 71 ? 2.833 -4.293 5.926 1.00 89.25 71 PRO A O 1
ATOM 534 N N . VAL A 1 72 ? 1.255 -3.013 6.899 1.00 88.88 72 VAL A N 1
ATOM 535 C CA . VAL A 1 72 ? 1.710 -1.748 6.306 1.00 88.88 72 VAL A CA 1
ATOM 536 C C . VAL A 1 72 ? 2.778 -1.110 7.195 1.00 88.88 72 VAL A C 1
ATOM 538 O O . VAL A 1 72 ? 2.506 -0.753 8.341 1.00 88.88 72 VAL A O 1
ATOM 541 N N . VAL A 1 73 ? 3.987 -0.924 6.664 1.00 90.31 73 VAL A N 1
ATOM 542 C CA . VAL A 1 73 ? 5.140 -0.370 7.390 1.00 90.31 73 VAL A CA 1
ATOM 543 C C . VAL A 1 73 ? 5.658 0.875 6.676 1.00 90.31 73 VAL A C 1
ATOM 545 O O . VAL A 1 73 ? 5.820 0.887 5.461 1.00 90.31 73 VAL A O 1
ATOM 548 N N . LYS A 1 74 ? 5.947 1.950 7.417 1.00 89.06 74 LYS A N 1
ATOM 549 C CA . LYS A 1 74 ? 6.531 3.170 6.833 1.00 89.06 74 LYS A CA 1
ATOM 550 C C . LYS A 1 74 ? 7.966 2.927 6.361 1.00 89.06 74 LYS A C 1
ATOM 552 O O . LYS A 1 74 ? 8.746 2.301 7.077 1.00 89.06 74 LYS A O 1
ATOM 557 N N . PHE A 1 75 ? 8.347 3.524 5.232 1.00 84.81 75 PHE A N 1
ATOM 558 C CA . PHE A 1 75 ? 9.681 3.393 4.631 1.00 84.81 75 PHE A CA 1
ATOM 559 C C . PHE A 1 75 ? 10.852 3.799 5.548 1.00 84.81 75 PHE A C 1
ATOM 561 O O . PHE A 1 75 ? 11.971 3.344 5.364 1.00 84.81 75 PHE A O 1
ATOM 568 N N . LYS A 1 76 ? 10.645 4.586 6.605 1.00 80.62 76 LYS A N 1
ATOM 569 C CA . LYS A 1 76 ? 11.723 4.866 7.577 1.00 80.62 76 LYS A CA 1
ATOM 570 C C . LYS A 1 76 ? 12.051 3.687 8.501 1.00 80.62 76 LYS A C 1
ATOM 572 O O . LYS A 1 76 ? 13.137 3.647 9.067 1.00 80.62 76 LYS A O 1
ATOM 577 N N . ASN A 1 77 ? 11.146 2.716 8.624 1.00 71.12 77 ASN A N 1
ATOM 578 C CA . ASN A 1 77 ? 11.219 1.624 9.598 1.00 71.12 77 ASN A CA 1
ATOM 579 C C . ASN A 1 77 ? 11.591 0.267 8.967 1.00 71.12 77 ASN A C 1
ATOM 581 O O . ASN A 1 77 ? 11.418 -0.771 9.598 1.00 71.12 77 ASN A O 1
ATOM 585 N N . VAL A 1 78 ? 12.111 0.246 7.731 1.00 67.00 78 VAL A N 1
ATOM 586 C CA . VAL A 1 78 ? 12.359 -1.006 6.973 1.00 67.00 78 VAL A CA 1
ATOM 587 C C . VAL A 1 78 ? 13.485 -1.873 7.540 1.00 67.00 78 VAL A C 1
ATOM 589 O O . VAL A 1 78 ? 13.630 -3.023 7.144 1.00 67.00 78 VAL A O 1
ATOM 592 N N . ASN A 1 79 ? 14.288 -1.356 8.472 1.00 68.12 79 ASN A N 1
ATOM 593 C CA . ASN A 1 79 ? 15.455 -2.063 9.011 1.00 68.12 79 ASN A CA 1
ATOM 594 C C . ASN A 1 79 ? 15.087 -3.263 9.918 1.00 68.12 79 ASN A C 1
ATOM 596 O O . ASN A 1 79 ? 15.980 -3.903 10.463 1.00 68.12 79 ASN A O 1
ATOM 600 N N . GLN A 1 80 ? 13.794 -3.554 10.107 1.00 63.19 80 GLN A N 1
ATOM 601 C CA . GLN A 1 80 ? 13.272 -4.620 10.974 1.00 63.19 80 GLN A CA 1
ATOM 602 C C . GLN A 1 80 ? 12.204 -5.492 10.288 1.00 63.19 80 GLN A C 1
ATOM 604 O O . GLN A 1 80 ? 11.368 -6.088 10.965 1.00 63.19 80 GLN A O 1
ATOM 609 N N . LEU A 1 81 ? 12.186 -5.572 8.953 1.00 70.88 81 LEU A N 1
ATOM 610 C CA . LEU A 1 81 ? 11.230 -6.449 8.273 1.00 70.88 81 LEU A CA 1
ATOM 611 C C . LEU A 1 81 ? 11.657 -7.917 8.399 1.00 70.88 81 LEU A C 1
ATOM 613 O O . LEU A 1 81 ? 12.559 -8.374 7.703 1.00 70.88 81 LEU A O 1
ATOM 617 N N . VAL A 1 82 ? 10.997 -8.643 9.299 1.00 73.88 82 VAL A N 1
ATOM 618 C CA . VAL A 1 82 ? 11.160 -10.098 9.478 1.00 73.88 82 VAL A CA 1
ATOM 619 C C . VAL A 1 82 ? 10.216 -10.881 8.550 1.00 73.88 82 VAL A C 1
ATOM 621 O O . VAL A 1 82 ? 10.482 -12.035 8.227 1.00 73.88 82 VAL A O 1
ATOM 624 N N . GLU A 1 83 ? 9.144 -10.243 8.071 1.00 80.94 83 GLU A N 1
ATOM 625 C CA . GLU A 1 83 ? 8.070 -10.862 7.287 1.00 80.94 83 GLU A CA 1
ATOM 626 C C . GLU A 1 83 ? 7.690 -10.012 6.056 1.00 80.94 83 GLU A C 1
ATOM 628 O O . GLU A 1 83 ? 7.912 -8.791 6.053 1.00 80.94 83 GLU A O 1
ATOM 633 N N . PRO A 1 84 ? 7.090 -10.618 5.007 1.00 81.81 84 PRO A N 1
ATOM 634 C CA . PRO A 1 84 ? 6.575 -9.888 3.850 1.00 81.81 84 PRO A CA 1
ATOM 635 C C . PRO A 1 84 ? 5.632 -8.756 4.274 1.00 81.81 84 PRO A C 1
ATOM 637 O O . PRO A 1 84 ? 4.661 -8.983 4.988 1.00 81.81 84 PRO A O 1
ATOM 640 N N . SER A 1 85 ? 5.926 -7.529 3.842 1.00 86.50 85 SER A N 1
ATOM 641 C CA . SER A 1 85 ? 5.248 -6.313 4.313 1.00 86.50 85 SER A CA 1
ATOM 642 C C . SER A 1 85 ? 4.933 -5.364 3.157 1.00 86.50 85 SER A C 1
ATOM 644 O O . SER A 1 85 ? 5.676 -5.299 2.177 1.00 86.50 85 SER A O 1
ATOM 646 N N . ALA A 1 86 ? 3.854 -4.590 3.286 1.00 88.75 86 ALA A N 1
ATOM 647 C CA . ALA A 1 86 ? 3.517 -3.506 2.369 1.00 88.75 86 ALA A CA 1
ATOM 648 C C . ALA A 1 86 ? 4.195 -2.212 2.837 1.00 88.75 86 ALA A C 1
ATOM 650 O O . ALA A 1 86 ? 3.939 -1.728 3.938 1.00 88.75 86 ALA A O 1
ATOM 651 N N . ILE A 1 87 ? 5.076 -1.637 2.021 1.00 89.06 87 ILE A N 1
ATOM 652 C CA . ILE A 1 87 ? 5.829 -0.445 2.420 1.00 89.06 87 ILE A CA 1
ATOM 653 C C . ILE A 1 87 ? 5.065 0.812 2.002 1.00 89.06 87 ILE A C 1
ATOM 655 O O . ILE A 1 87 ? 4.798 1.020 0.822 1.00 89.06 87 ILE A O 1
ATOM 659 N N . LEU A 1 88 ? 4.754 1.671 2.971 1.00 91.19 88 LEU A N 1
ATOM 660 C CA . LEU A 1 88 ? 4.195 2.995 2.730 1.00 91.19 88 LEU A CA 1
ATOM 661 C C . LEU A 1 88 ? 5.321 4.022 2.593 1.00 91.19 88 LEU A C 1
ATOM 663 O O . LEU A 1 88 ? 6.135 4.194 3.505 1.00 91.19 88 LEU A O 1
ATOM 667 N N . VAL A 1 89 ? 5.332 4.717 1.460 1.00 90.56 89 VAL A N 1
ATOM 668 C CA . VAL A 1 89 ? 6.418 5.599 1.022 1.00 90.56 89 VAL A CA 1
ATOM 669 C C . VAL A 1 89 ? 5.810 6.944 0.658 1.00 90.56 89 VAL A C 1
ATOM 671 O O . VAL A 1 89 ? 4.783 6.992 -0.019 1.00 90.56 89 VAL A O 1
ATOM 674 N N . SER A 1 90 ? 6.413 8.035 1.119 1.00 91.75 90 SER A N 1
ATOM 675 C CA . SER A 1 90 ? 6.028 9.369 0.668 1.00 91.75 90 SER A CA 1
ATOM 676 C C . SER A 1 90 ? 6.673 9.679 -0.685 1.00 91.75 90 SER A C 1
ATOM 678 O O . SER A 1 90 ? 7.697 9.103 -1.047 1.00 91.75 90 SER A O 1
ATOM 680 N N . LEU A 1 91 ? 6.069 10.578 -1.464 1.00 88.62 91 LEU A N 1
ATOM 681 C CA . LEU A 1 91 ? 6.540 10.870 -2.824 1.00 88.62 91 LEU A CA 1
ATOM 682 C C . LEU A 1 91 ? 7.979 11.408 -2.856 1.00 88.62 91 LEU A C 1
ATOM 684 O O . LEU A 1 91 ? 8.727 11.080 -3.769 1.00 88.62 91 LEU A O 1
ATOM 688 N N . ASP A 1 92 ? 8.382 12.173 -1.842 1.00 91.88 92 ASP A N 1
ATOM 689 C CA . ASP A 1 92 ? 9.746 12.682 -1.667 1.00 91.88 92 ASP A CA 1
ATOM 690 C C . ASP A 1 92 ? 10.776 11.575 -1.384 1.00 91.88 92 ASP A C 1
ATOM 692 O O . ASP A 1 92 ? 11.959 11.733 -1.679 1.00 91.88 92 ASP A O 1
ATOM 696 N N . GLU A 1 93 ? 10.335 10.435 -0.854 1.00 88.12 93 GLU A N 1
ATOM 697 C CA . GLU A 1 93 ? 11.196 9.301 -0.512 1.00 88.12 93 GLU A CA 1
ATOM 698 C C . GLU A 1 93 ? 11.201 8.215 -1.594 1.00 88.12 93 GLU A C 1
ATOM 700 O O . GLU A 1 93 ? 12.009 7.285 -1.525 1.00 88.12 93 GLU A O 1
ATOM 705 N N . LEU A 1 94 ? 10.353 8.332 -2.621 1.00 86.19 94 LEU A N 1
ATOM 706 C CA . LEU A 1 94 ? 10.200 7.324 -3.670 1.00 86.19 94 LEU A CA 1
ATOM 707 C C . LEU A 1 94 ? 11.513 7.061 -4.417 1.00 86.19 94 LEU A C 1
ATOM 709 O O . LEU A 1 94 ? 11.908 5.906 -4.578 1.00 86.19 94 LEU A O 1
ATOM 713 N N . ASP A 1 95 ? 12.235 8.116 -4.794 1.00 85.94 95 ASP A N 1
ATOM 714 C CA . ASP A 1 95 ? 13.532 7.994 -5.470 1.00 85.94 95 ASP A CA 1
ATOM 715 C C . ASP A 1 95 ? 14.557 7.252 -4.609 1.00 85.94 95 ASP A C 1
ATOM 717 O O . ASP A 1 95 ? 15.358 6.459 -5.109 1.00 85.94 95 ASP A O 1
ATOM 721 N N . SER A 1 96 ? 14.516 7.477 -3.294 1.00 84.94 96 SER A N 1
ATOM 722 C CA . SER A 1 96 ? 15.413 6.820 -2.347 1.00 84.94 96 SER A CA 1
ATOM 723 C C . SER A 1 96 ? 15.097 5.330 -2.185 1.00 84.94 96 SER A C 1
ATOM 725 O O . SER A 1 96 ? 16.017 4.528 -2.017 1.00 84.94 96 SER A O 1
ATOM 727 N N . LEU A 1 97 ? 13.821 4.940 -2.293 1.00 82.75 97 LEU A N 1
ATOM 728 C CA . LEU A 1 97 ? 13.412 3.538 -2.332 1.00 82.75 97 LEU A CA 1
ATOM 729 C C . LEU A 1 97 ? 13.867 2.878 -3.630 1.00 82.75 97 LEU A C 1
ATOM 731 O O . LEU A 1 97 ? 14.505 1.827 -3.581 1.00 82.75 97 LEU A O 1
ATOM 735 N N . LEU A 1 98 ? 13.579 3.497 -4.778 1.00 81.31 98 LEU A N 1
ATOM 736 C CA . LEU A 1 98 ? 13.958 2.957 -6.084 1.00 81.31 98 LEU A CA 1
ATOM 737 C C . LEU A 1 98 ? 15.477 2.796 -6.190 1.00 81.31 98 LEU A C 1
ATOM 739 O O . LEU A 1 98 ? 15.956 1.769 -6.659 1.00 81.31 98 LEU A O 1
ATOM 743 N N . ALA A 1 99 ? 16.248 3.749 -5.659 1.00 79.75 99 ALA A N 1
ATOM 744 C CA . ALA A 1 99 ? 17.704 3.665 -5.626 1.00 79.75 99 ALA A CA 1
ATOM 745 C C . ALA A 1 99 ? 18.242 2.463 -4.825 1.00 79.75 99 ALA A C 1
ATOM 747 O O . ALA A 1 99 ? 19.310 1.959 -5.164 1.00 79.75 99 ALA A O 1
ATOM 748 N N . ARG A 1 100 ? 17.530 1.975 -3.795 1.00 69.44 100 ARG A N 1
ATOM 749 C CA . ARG A 1 100 ? 17.939 0.767 -3.048 1.00 69.44 100 ARG A CA 1
ATOM 750 C C . ARG A 1 100 ? 17.783 -0.517 -3.864 1.00 69.44 100 ARG A C 1
ATOM 752 O O . ARG A 1 100 ? 18.518 -1.464 -3.617 1.00 69.44 100 ARG A O 1
ATOM 759 N N . HIS A 1 101 ? 16.840 -0.559 -4.803 1.00 58.88 101 HIS A N 1
ATOM 760 C CA . HIS A 1 101 ? 16.542 -1.758 -5.592 1.00 58.88 101 HIS A CA 1
ATOM 761 C C . HIS A 1 101 ? 17.469 -1.928 -6.812 1.00 58.88 101 HIS A C 1
ATOM 763 O O . HIS A 1 101 ? 17.537 -3.004 -7.387 1.00 58.88 101 HIS A O 1
ATOM 769 N N . VAL A 1 102 ? 18.228 -0.890 -7.183 1.00 53.44 102 VAL A N 1
ATOM 770 C CA . VAL A 1 102 ? 19.085 -0.847 -8.390 1.00 53.44 102 VAL A CA 1
ATOM 771 C C . VAL A 1 102 ? 20.425 -1.605 -8.227 1.00 53.44 102 VAL A C 1
ATOM 773 O O . VAL A 1 102 ? 21.302 -1.486 -9.069 1.00 53.44 102 VAL A O 1
ATOM 776 N N . PHE A 1 103 ? 20.609 -2.417 -7.179 1.00 39.84 103 PHE A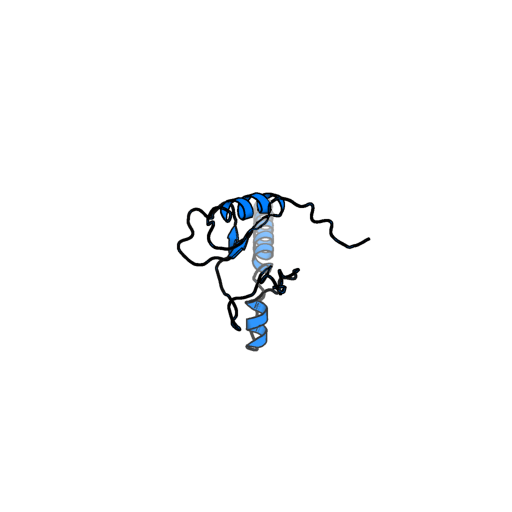 N 1
ATOM 777 C CA . PHE A 1 103 ? 21.873 -3.138 -6.926 1.00 39.84 103 PHE A CA 1
ATOM 778 C C . PHE A 1 103 ? 21.816 -4.660 -7.121 1.00 39.84 103 PHE A C 1
ATOM 780 O O . PHE A 1 103 ? 22.723 -5.356 -6.667 1.00 39.84 103 PHE A O 1
ATOM 787 N N . ASP A 1 104 ? 20.811 -5.183 -7.822 1.00 39.00 104 ASP A N 1
ATOM 788 C CA . ASP A 1 104 ? 20.890 -6.535 -8.381 1.00 39.00 104 ASP A CA 1
ATOM 789 C C . ASP A 1 104 ? 20.843 -6.445 -9.912 1.00 39.00 104 ASP A C 1
ATOM 791 O O . ASP A 1 104 ? 19.779 -6.318 -10.518 1.00 39.00 104 ASP A O 1
ATOM 795 N N . ASP A 1 105 ? 22.022 -6.480 -10.540 1.00 42.62 105 ASP A N 1
ATOM 796 C CA . ASP A 1 105 ? 22.235 -6.434 -11.999 1.00 42.62 105 ASP A CA 1
ATOM 797 C C . ASP A 1 105 ? 21.559 -7.602 -12.760 1.00 42.62 105 ASP A C 1
ATOM 799 O O . ASP A 1 105 ? 21.724 -7.740 -13.973 1.00 42.62 105 ASP A O 1
ATOM 803 N N . SER A 1 106 ? 20.786 -8.459 -12.083 1.00 42.88 106 SER A N 1
ATOM 804 C CA . SER A 1 106 ? 20.129 -9.626 -12.668 1.00 42.88 106 SER A CA 1
ATOM 805 C C . SER A 1 106 ? 18.626 -9.469 -12.963 1.00 42.88 106 SER A C 1
ATOM 807 O O . SER A 1 106 ? 18.065 -10.346 -13.621 1.00 42.88 106 SER A O 1
ATOM 809 N N . ILE A 1 107 ? 17.957 -8.368 -12.572 1.00 44.06 107 ILE A N 1
ATOM 810 C CA . ILE A 1 107 ? 16.512 -8.169 -12.833 1.00 44.06 107 ILE A CA 1
ATOM 811 C C . ILE A 1 107 ? 16.205 -6.721 -13.277 1.00 44.06 107 ILE A C 1
ATOM 813 O O . ILE A 1 107 ? 15.688 -5.925 -12.510 1.00 44.06 107 ILE A O 1
ATOM 817 N N . TYR A 1 108 ? 16.512 -6.424 -14.547 1.00 41.06 108 TYR A N 1
ATOM 818 C CA . TYR A 1 108 ? 16.046 -5.321 -15.421 1.00 41.06 108 TYR A CA 1
ATOM 819 C C . TYR A 1 108 ? 16.027 -3.843 -14.932 1.00 41.06 108 TYR A C 1
ATOM 821 O O . TYR A 1 108 ? 15.748 -3.514 -13.784 1.00 41.06 108 TYR A O 1
ATOM 829 N N . PRO A 1 109 ? 16.283 -2.881 -15.847 1.00 37.44 109 PRO A N 1
ATOM 830 C CA . PRO A 1 109 ? 16.706 -1.537 -15.487 1.00 37.44 109 PRO A CA 1
ATOM 831 C C . PRO A 1 109 ? 15.513 -0.606 -15.255 1.00 37.44 109 PRO A C 1
ATOM 833 O O . PRO A 1 109 ? 14.773 -0.277 -16.184 1.00 37.44 109 PRO A O 1
ATOM 836 N N . PHE A 1 110 ? 15.402 -0.030 -14.058 1.00 40.66 110 PHE A N 1
ATOM 837 C CA . PHE A 1 110 ? 14.839 1.316 -13.956 1.00 40.66 110 PHE A CA 1
ATOM 838 C C . PHE A 1 110 ? 15.898 2.274 -14.515 1.00 40.66 110 PHE A C 1
ATOM 840 O O . PHE A 1 110 ? 16.799 2.736 -13.813 1.00 40.66 110 PHE A O 1
ATOM 847 N N . GLN A 1 111 ? 15.873 2.467 -15.835 1.00 34.44 111 GLN A N 1
ATOM 848 C CA . GLN A 1 111 ? 16.866 3.254 -16.555 1.00 34.44 111 GLN A CA 1
ATOM 849 C C . GLN A 1 111 ? 16.814 4.708 -16.072 1.00 34.44 111 GLN A C 1
ATOM 851 O O . GLN A 1 111 ? 15.946 5.487 -16.454 1.00 34.44 111 GLN A O 1
ATOM 856 N N . LYS A 1 112 ? 17.796 5.078 -15.243 1.00 36.91 112 LYS A N 1
ATOM 857 C CA . LYS A 1 112 ? 17.979 6.398 -14.612 1.00 36.91 112 LYS A CA 1
ATOM 858 C C . LYS A 1 112 ? 18.282 7.544 -15.595 1.00 36.91 112 LYS A C 1
ATOM 860 O O . LYS A 1 112 ? 18.664 8.625 -15.170 1.00 36.91 112 LYS A O 1
ATOM 865 N N . ASN A 1 113 ? 18.101 7.323 -16.896 1.00 36.41 113 ASN A N 1
ATOM 866 C CA . ASN A 1 113 ? 18.302 8.295 -17.962 1.00 36.41 113 ASN A CA 1
ATOM 867 C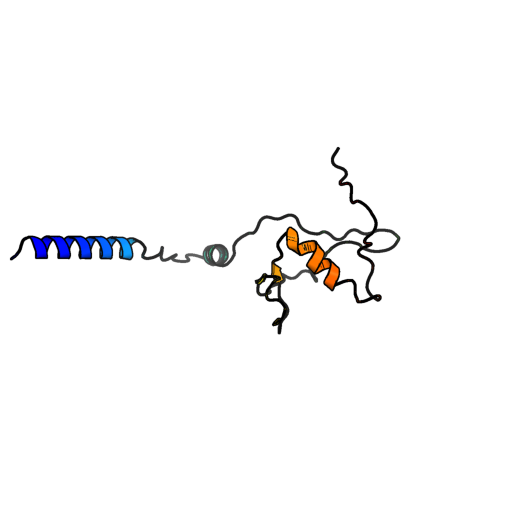 C . ASN A 1 113 ? 17.138 8.202 -18.951 1.00 36.41 113 ASN A C 1
ATOM 869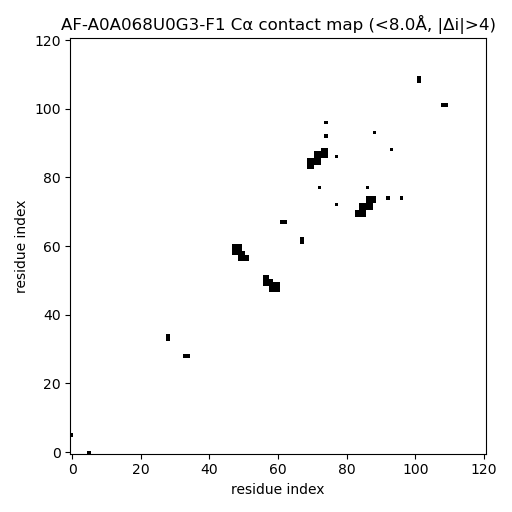 O O . ASN A 1 113 ? 17.235 7.522 -19.971 1.00 36.41 113 ASN A O 1
ATOM 873 N N . ASN A 1 114 ? 16.028 8.856 -18.622 1.00 32.75 114 ASN A N 1
ATOM 874 C CA . ASN A 1 114 ? 15.335 9.757 -19.537 1.00 32.75 114 ASN A CA 1
ATOM 875 C C . ASN A 1 114 ? 14.177 10.430 -18.806 1.00 32.75 114 ASN A C 1
ATOM 877 O O . ASN A 1 114 ? 13.394 9.799 -18.106 1.00 32.75 114 ASN A O 1
ATOM 881 N N . ARG A 1 115 ? 14.098 11.744 -18.996 1.00 34.41 115 ARG A N 1
ATOM 882 C CA . ARG A 1 115 ? 12.964 12.601 -18.668 1.00 34.41 115 ARG A CA 1
ATOM 883 C C . ARG A 1 115 ? 11.663 11.892 -19.075 1.00 34.41 115 ARG A C 1
ATOM 885 O O . ARG A 1 115 ? 11.383 11.781 -20.265 1.00 34.41 115 ARG A O 1
ATOM 892 N N . VAL A 1 116 ? 10.891 11.403 -18.104 1.00 36.91 116 VAL A N 1
ATOM 893 C CA . VAL A 1 116 ? 9.521 10.937 -18.344 1.00 36.91 116 VAL A CA 1
ATOM 894 C C . VAL A 1 116 ? 8.677 12.191 -18.517 1.00 36.91 116 VAL A C 1
ATOM 896 O O . VAL A 1 116 ? 8.148 12.754 -17.563 1.00 36.91 116 VAL A O 1
ATOM 899 N N . THR A 1 117 ? 8.633 12.696 -19.744 1.00 30.61 117 THR A N 1
ATOM 900 C CA . THR A 1 117 ? 7.593 13.634 -20.146 1.00 30.61 117 THR A CA 1
ATOM 901 C C . THR A 1 117 ? 6.312 12.813 -20.253 1.00 30.61 117 THR A C 1
ATOM 903 O O . THR A 1 117 ? 6.197 11.955 -2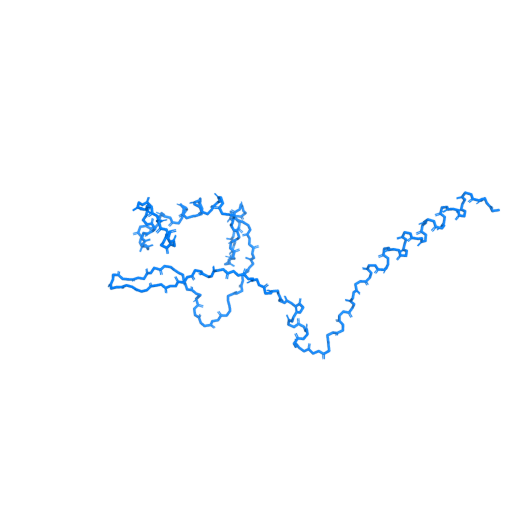1.127 1.00 30.61 117 THR A O 1
ATOM 906 N N . LEU A 1 118 ? 5.391 13.009 -19.309 1.00 34.28 118 LEU A N 1
ATOM 907 C CA . LEU A 1 118 ? 4.031 12.485 -19.413 1.00 34.28 118 LEU A CA 1
ATOM 908 C C . LEU A 1 118 ? 3.404 13.052 -20.697 1.00 34.28 118 LEU A C 1
ATOM 910 O O . LEU A 1 118 ? 3.478 14.266 -20.891 1.00 34.28 118 LEU A O 1
ATOM 914 N N . PRO A 1 119 ? 2.794 12.234 -21.571 1.00 33.56 119 PRO A N 1
ATOM 915 C CA . PRO A 1 119 ? 2.009 12.746 -22.675 1.00 33.56 119 PRO A CA 1
ATOM 916 C C . PRO A 1 119 ? 0.617 13.073 -22.132 1.00 33.56 119 PRO A C 1
ATOM 918 O O . PRO A 1 119 ? -0.317 12.289 -22.257 1.00 33.56 119 PRO A O 1
ATOM 921 N N . PHE A 1 120 ? 0.506 14.217 -21.475 1.00 37.81 120 PHE A N 1
ATOM 922 C CA . PHE A 1 120 ? -0.747 14.949 -21.383 1.00 37.81 120 PHE A CA 1
ATOM 923 C C . PHE A 1 120 ? -0.374 16.388 -21.728 1.00 37.81 120 PHE A C 1
ATOM 925 O O . PHE A 1 120 ? 0.314 17.020 -20.933 1.00 37.81 120 PHE A O 1
ATOM 932 N N . ASP A 1 121 ? -0.713 16.760 -22.967 1.00 31.64 121 ASP A N 1
ATOM 933 C CA . ASP A 1 121 ? -0.521 18.038 -23.681 1.00 31.64 121 ASP A CA 1
ATOM 934 C C . ASP A 1 121 ? 0.225 19.182 -22.964 1.00 31.64 121 ASP A C 1
ATOM 936 O O . ASP A 1 121 ? -0.268 19.700 -21.935 1.00 31.64 121 ASP A O 1
#

Organism: Coffea canephora (NCBI:txid49390)

Mean predicted aligned error: 15.79 Å

Foldseek 3Di:
DDPVVVVVVVVVVVVVVVVCVVVDDPPPPPDPVSVVPVVDDDDDDDAWDWDADPVGIDTDDDPPPDDDDAAEDEPVPVPDDPDDHHYDYDPVCVVVVVVVVQPPPPDDDPPPDDDPPPPDD

Solvent-accessible surface area (backbone atoms only — not comparable to full-atom values): 8314 Å² total; per-residue (Å²): 134,59,70,68,59,55,52,52,51,52,53,51,50,53,55,50,50,60,60,53,70,66,59,68,84,78,76,77,65,88,43,70,70,54,44,49,60,71,76,51,82,89,78,90,80,83,80,72,58,65,45,81,52,98,92,47,76,46,76,35,75,75,81,70,95,60,87,87,84,52,59,78,40,52,63,90,62,61,93,70,70,88,61,83,61,40,72,47,70,54,82,89,47,44,65,63,54,55,61,68,66,72,78,54,96,84,68,80,80,84,64,93,78,67,87,81,74,73,94,69,135

pLDDT: mean 73.93, std 19.02, range [30.61, 92.94]